Protein AF-A0A843ALZ2-F1 (afdb_monomer_lite)

Organism: Methanobrevibacter arboriphilus (NCBI:txid39441)

Secondary structure (DSSP, 8-state):
-HHHHHHHHHHHHHHHHHHHHHHHHTTS---SS-EEEETTEEEETT-EEEEE-TTT--EEEEEEEEEETTEEEEE-TTT--EEEEETTTTEEEEE-----

Structure (mmCIF, N/CA/C/O backbone):
data_AF-A0A843ALZ2-F1
#
_entry.id   AF-A0A843ALZ2-F1
#
loop_
_atom_site.group_PDB
_atom_site.id
_atom_site.type_symbol
_atom_site.label_atom_id
_atom_site.label_alt_id
_atom_site.label_comp_id
_atom_site.label_asym_id
_atom_site.label_entity_id
_atom_site.label_seq_id
_atom_site.pdbx_PDB_ins_code
_atom_site.Cartn_x
_atom_site.Cartn_y
_atom_site.Cartn_z
_atom_site.occupancy
_atom_site.B_iso_or_equiv
_atom_site.auth_seq_id
_atom_site.auth_comp_id
_atom_site.auth_asym_id
_atom_site.auth_atom_id
_atom_site.pdbx_PDB_model_num
ATOM 1 N N . MET A 1 1 ? -41.843 20.517 48.853 1.00 51.31 1 MET A N 1
ATOM 2 C CA . MET A 1 1 ? -40.971 19.403 48.399 1.00 51.31 1 MET A CA 1
ATOM 3 C C . MET A 1 1 ? -40.964 19.169 46.879 1.00 51.31 1 MET A C 1
ATOM 5 O O . MET A 1 1 ? -40.094 18.452 46.404 1.00 51.31 1 MET A O 1
ATOM 9 N N . GLU A 1 2 ? -41.874 19.757 46.090 1.00 55.31 2 GLU A N 1
ATOM 10 C CA . GLU A 1 2 ? -41.976 19.499 44.635 1.00 55.31 2 GLU A CA 1
ATOM 11 C C . GLU A 1 2 ? -40.961 20.259 43.763 1.00 55.31 2 GLU A C 1
ATOM 13 O O . GLU A 1 2 ? -40.589 19.786 42.690 1.00 55.31 2 GLU A O 1
ATOM 18 N N . LYS A 1 3 ? -40.468 21.415 44.228 1.00 55.72 3 LYS A N 1
ATOM 19 C CA . LYS A 1 3 ? -39.539 22.279 43.473 1.00 55.72 3 LYS A CA 1
ATOM 20 C C . LYS A 1 3 ? -38.194 21.594 43.178 1.00 55.72 3 LYS A C 1
ATOM 22 O O . LYS A 1 3 ? -37.654 21.749 42.089 1.00 55.72 3 LYS A O 1
ATOM 27 N N . ASN A 1 4 ? -37.715 20.757 44.101 1.00 58.09 4 ASN A N 1
ATOM 28 C CA . ASN A 1 4 ? -36.424 20.070 43.980 1.00 58.09 4 ASN A CA 1
ATOM 29 C C . ASN A 1 4 ? -36.487 18.856 43.037 1.00 58.09 4 ASN A C 1
ATOM 31 O O . ASN A 1 4 ? -35.497 18.532 42.392 1.00 58.09 4 ASN A O 1
ATOM 35 N N . LYS A 1 5 ? -37.659 18.220 42.887 1.00 56.75 5 LYS A N 1
ATOM 36 C CA . LYS A 1 5 ? -37.835 17.070 41.982 1.00 56.75 5 LYS A CA 1
ATOM 37 C C . LYS A 1 5 ? -37.752 17.476 40.506 1.00 56.75 5 LYS A C 1
ATOM 39 O O . LYS A 1 5 ? -37.188 16.736 39.708 1.00 56.75 5 LYS A O 1
ATOM 44 N N . LYS A 1 6 ? -38.253 18.668 40.153 1.00 58.72 6 LYS A N 1
ATOM 45 C CA . LYS A 1 6 ? -38.183 19.202 38.778 1.00 58.72 6 LYS A CA 1
ATOM 46 C C . LYS A 1 6 ? -36.750 19.556 38.360 1.00 58.72 6 LYS A C 1
ATOM 48 O O . LYS A 1 6 ? -36.380 19.315 37.218 1.00 58.72 6 LYS A O 1
ATOM 53 N N . ILE A 1 7 ? -35.943 20.068 39.294 1.00 64.50 7 ILE A N 1
ATOM 54 C CA . ILE A 1 7 ? -34.531 20.412 39.050 1.00 64.50 7 ILE A CA 1
ATOM 55 C C . ILE A 1 7 ? -33.696 19.143 38.836 1.00 64.50 7 ILE A C 1
ATOM 57 O O . ILE A 1 7 ? -32.938 19.064 37.875 1.00 64.50 7 ILE A O 1
ATOM 61 N N . ILE A 1 8 ? -33.887 18.122 39.677 1.00 68.25 8 ILE A N 1
ATOM 62 C CA . ILE A 1 8 ? -33.162 16.847 39.563 1.00 68.25 8 ILE A CA 1
ATOM 63 C C . ILE A 1 8 ? -33.496 16.137 38.241 1.00 68.25 8 ILE A C 1
ATOM 65 O O . ILE A 1 8 ? -32.597 15.629 37.576 1.00 68.25 8 ILE A O 1
ATOM 69 N N . LEU A 1 9 ? -34.763 16.155 37.81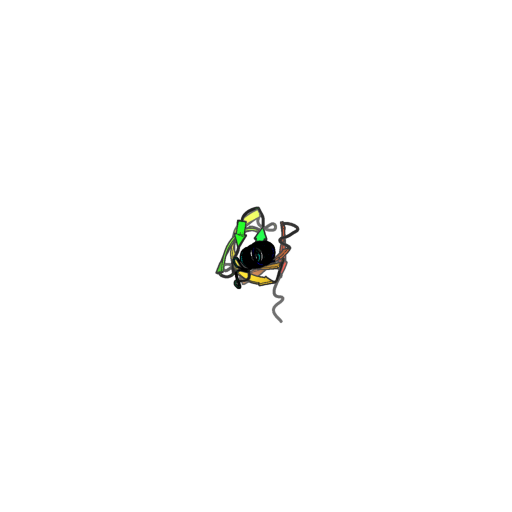5 1.00 68.12 9 LEU A N 1
ATOM 70 C CA . LEU A 1 9 ? -35.176 15.529 36.557 1.00 68.12 9 LEU A CA 1
ATOM 71 C C . LEU A 1 9 ? -34.561 16.219 35.324 1.00 68.12 9 LEU A C 1
ATOM 73 O O . LEU A 1 9 ? -34.137 15.539 34.393 1.00 68.12 9 LEU A O 1
ATOM 77 N N . GLY A 1 10 ? -34.455 17.553 35.335 1.00 67.62 10 GLY A N 1
ATOM 78 C CA . GLY A 1 10 ? -33.814 18.307 34.251 1.00 67.62 10 GLY A CA 1
ATOM 79 C C . GLY A 1 10 ? -32.317 18.013 34.113 1.00 67.62 10 GLY A C 1
ATOM 80 O O . GLY A 1 10 ? -31.814 17.900 32.996 1.00 67.62 10 GLY A O 1
ATOM 81 N N . ILE A 1 11 ? -31.618 17.814 35.236 1.00 72.00 11 ILE A N 1
ATOM 82 C CA . ILE A 1 11 ? -30.187 17.470 35.247 1.00 72.00 11 ILE A CA 1
ATOM 83 C C . ILE A 1 11 ? -29.954 16.078 34.643 1.00 72.00 11 ILE A C 1
ATOM 85 O O . ILE A 1 11 ? -29.035 15.904 33.848 1.00 72.00 11 ILE A O 1
ATOM 89 N N . ILE A 1 12 ? -30.809 15.099 34.954 1.00 70.88 12 ILE A N 1
ATOM 90 C CA . ILE A 1 12 ? -30.691 13.734 34.413 1.00 70.88 12 ILE A CA 1
ATOM 91 C C . ILE A 1 12 ? -30.839 13.731 32.885 1.00 70.88 12 ILE A C 1
ATOM 93 O O . ILE A 1 12 ? -30.043 13.102 32.191 1.00 70.88 12 ILE A O 1
ATOM 97 N N . ILE A 1 13 ? -31.814 14.472 32.349 1.00 71.12 13 ILE A N 1
ATOM 98 C CA . ILE A 1 13 ? -32.039 14.559 30.898 1.00 71.12 13 ILE A CA 1
ATOM 99 C C . ILE A 1 13 ? -30.846 15.226 30.201 1.00 71.12 13 ILE A C 1
ATOM 101 O O . ILE A 1 13 ? -30.387 14.736 29.171 1.00 71.12 13 ILE A O 1
ATOM 105 N N . ALA A 1 14 ? -30.298 16.298 30.782 1.00 66.00 14 ALA A N 1
ATOM 106 C CA . ALA A 1 14 ? -29.125 16.975 30.233 1.00 66.00 14 ALA A CA 1
ATOM 107 C C . ALA A 1 14 ? -27.894 16.051 30.181 1.00 66.00 14 ALA A C 1
ATOM 109 O O . ALA A 1 14 ? -27.187 16.030 29.176 1.00 66.00 14 ALA A O 1
ATOM 110 N N . ILE A 1 15 ? -27.670 15.237 31.218 1.00 70.06 15 ILE A N 1
ATOM 111 C CA . ILE A 1 15 ? -26.560 14.274 31.255 1.00 70.06 15 ILE A CA 1
ATOM 112 C C . ILE A 1 15 ? -26.723 13.199 30.170 1.00 70.06 15 ILE A C 1
ATOM 114 O O . ILE A 1 15 ? -25.756 12.893 29.476 1.00 70.06 15 ILE A O 1
ATOM 118 N N . ILE A 1 16 ? -27.931 12.661 29.966 1.00 67.25 16 ILE A N 1
ATOM 119 C CA . ILE A 1 16 ? -28.186 11.638 28.935 1.00 67.25 16 ILE A CA 1
ATOM 120 C C . ILE A 1 16 ? -27.929 12.191 27.528 1.00 67.25 16 ILE A C 1
ATOM 122 O O . ILE A 1 16 ? -27.333 11.504 26.703 1.00 67.25 16 ILE A O 1
ATOM 126 N N . VAL A 1 17 ? -28.323 13.439 27.258 1.00 66.56 17 VAL A N 1
ATOM 127 C CA . VAL A 1 17 ? -28.071 14.090 25.962 1.00 66.56 17 VAL A CA 1
ATOM 128 C C . VAL A 1 17 ? -26.572 14.289 25.731 1.00 66.56 17 VAL A C 1
ATOM 130 O O . VAL A 1 17 ? -26.084 13.987 24.646 1.00 66.56 17 VAL A O 1
ATOM 133 N N . VAL A 1 18 ? -25.820 14.727 26.745 1.00 62.47 18 VAL A N 1
ATOM 134 C CA . VAL A 1 18 ? -24.366 14.929 26.627 1.00 62.47 18 VAL A CA 1
ATOM 135 C C . VAL A 1 18 ? -23.629 13.601 26.424 1.00 62.47 18 VAL A C 1
ATOM 137 O O . VAL A 1 18 ? -22.799 13.500 25.526 1.00 62.47 18 VAL A O 1
ATOM 140 N N . VAL A 1 19 ? -23.964 12.555 27.185 1.00 60.28 19 VAL A N 1
ATOM 141 C CA . VAL A 1 19 ? -23.352 11.220 27.030 1.00 60.28 19 VAL A CA 1
ATOM 142 C C . VAL A 1 19 ? -23.741 10.577 25.689 1.00 60.28 19 VAL A C 1
ATOM 144 O O . VAL A 1 19 ? -22.903 9.962 25.025 1.00 60.28 19 VAL A O 1
ATOM 147 N N . GLY A 1 20 ? -24.986 10.776 25.247 1.00 54.28 20 GLY A N 1
ATOM 148 C CA . GLY A 1 20 ? -25.459 10.353 23.930 1.00 54.28 20 GLY A CA 1
ATOM 149 C C . GLY A 1 20 ? -24.698 11.030 22.788 1.00 54.28 20 GLY A C 1
ATOM 150 O O . GLY A 1 20 ? -24.260 10.347 21.870 1.00 54.28 20 GLY A O 1
ATOM 151 N N . LEU A 1 21 ? -24.459 12.343 22.867 1.00 53.72 21 LEU A N 1
ATOM 152 C CA . LEU A 1 21 ? -23.693 13.083 21.855 1.00 53.72 21 LEU A CA 1
ATOM 153 C C . LEU A 1 21 ? -22.209 12.694 21.816 1.00 53.72 21 LEU A C 1
ATOM 155 O O . LEU A 1 21 ? -21.647 12.595 20.727 1.00 53.72 21 LEU A O 1
ATOM 159 N N . ILE A 1 22 ? -21.582 12.426 22.968 1.00 53.59 22 ILE A N 1
ATOM 160 C CA . ILE A 1 22 ? -20.175 11.986 23.028 1.00 53.59 22 ILE A CA 1
ATOM 161 C C . ILE A 1 22 ? -19.989 10.641 22.308 1.00 53.59 22 ILE A C 1
ATOM 163 O O . ILE A 1 22 ? -18.976 10.430 21.649 1.00 53.59 22 ILE A O 1
ATOM 167 N N . SER A 1 23 ? -20.996 9.765 22.359 1.00 49.88 23 SER A N 1
ATOM 168 C CA . SER A 1 23 ? -20.955 8.458 21.692 1.00 49.88 23 SER A CA 1
ATOM 169 C C . SER A 1 23 ? -21.114 8.557 20.170 1.00 49.88 23 SER A C 1
ATOM 171 O O . SER A 1 23 ? -20.609 7.705 19.449 1.00 49.88 23 SER A O 1
ATOM 173 N N . VAL A 1 24 ? -21.795 9.589 19.660 1.00 47.78 24 VAL A N 1
ATOM 174 C CA . VAL A 1 24 ? -22.078 9.739 18.218 1.00 47.78 24 VAL A CA 1
ATOM 175 C C . VAL A 1 24 ? -20.860 10.259 17.443 1.00 47.78 24 VAL A C 1
ATOM 177 O O . VAL A 1 24 ? -20.692 9.914 16.276 1.00 47.78 24 VAL A O 1
ATOM 180 N N . ILE A 1 25 ? -19.968 11.027 18.079 1.00 50.38 25 ILE A N 1
ATOM 181 C CA . ILE A 1 25 ? -18.777 11.590 17.413 1.00 50.38 25 ILE A CA 1
ATOM 182 C C . ILE A 1 25 ? -17.742 10.500 17.083 1.00 50.38 25 ILE A C 1
ATOM 184 O O . ILE A 1 25 ? -17.052 10.602 16.073 1.00 50.38 25 ILE A O 1
ATOM 188 N N . SER A 1 26 ? -17.675 9.418 17.864 1.00 44.03 26 SER A N 1
ATOM 189 C CA . SER A 1 26 ? -16.753 8.299 17.609 1.00 44.03 26 SER A CA 1
ATOM 190 C C . SER A 1 26 ? -17.228 7.318 16.529 1.00 44.03 26 SER A C 1
ATOM 192 O O . SER A 1 26 ? -16.484 6.404 16.196 1.00 44.03 26 SER A O 1
ATOM 194 N N . ILE A 1 27 ? -18.443 7.477 15.988 1.00 46.19 27 ILE A N 1
ATOM 195 C CA . ILE A 1 27 ? -19.034 6.546 15.002 1.00 46.19 27 ILE A CA 1
ATOM 196 C C . ILE A 1 27 ? -19.059 7.170 13.595 1.00 46.19 27 ILE A C 1
ATOM 198 O O . ILE A 1 27 ? -19.586 6.580 12.653 1.00 46.19 27 ILE A O 1
ATOM 202 N N . ILE A 1 28 ? -18.465 8.355 13.410 1.00 48.94 28 ILE A N 1
ATOM 203 C CA . ILE A 1 28 ? -18.262 8.917 12.074 1.00 48.94 28 ILE A CA 1
ATOM 204 C C . ILE A 1 28 ? -17.143 8.120 11.395 1.00 48.94 28 ILE A C 1
ATOM 206 O O . ILE A 1 28 ? -15.970 8.471 11.446 1.00 48.94 28 ILE A O 1
ATOM 210 N N . SER A 1 29 ? -17.581 7.036 10.763 1.00 49.16 29 SER A N 1
ATOM 211 C CA . SER A 1 29 ? -16.978 6.420 9.591 1.00 49.16 29 SER A CA 1
ATOM 212 C C . SER A 1 29 ? -15.591 5.819 9.809 1.00 49.16 29 SER A C 1
ATOM 214 O O . SER A 1 29 ? -14.598 6.307 9.277 1.00 49.16 29 SER A O 1
ATOM 216 N N . GLU A 1 30 ? -15.537 4.666 10.481 1.00 53.31 30 GLU A N 1
ATOM 217 C CA . GLU A 1 30 ? -14.578 3.647 10.044 1.00 53.31 30 GLU A CA 1
ATOM 218 C C . GLU A 1 30 ? -14.981 3.249 8.622 1.00 53.31 30 GLU A C 1
ATOM 220 O O . GLU A 1 30 ? -15.900 2.453 8.403 1.00 53.31 30 GLU A O 1
ATOM 225 N N . ASP A 1 31 ? -14.348 3.903 7.651 1.00 55.19 31 ASP A N 1
ATOM 226 C CA . ASP A 1 31 ? -14.407 3.540 6.248 1.00 55.19 31 ASP A CA 1
ATOM 227 C C . ASP A 1 31 ? -14.014 2.062 6.157 1.00 55.19 31 ASP A C 1
ATOM 229 O O . ASP A 1 31 ? -12.857 1.689 6.347 1.00 55.19 31 ASP A O 1
ATOM 233 N N . LYS A 1 32 ? -15.002 1.186 5.939 1.00 60.97 32 LYS A N 1
ATOM 234 C CA . LYS A 1 32 ? -14.795 -0.273 5.869 1.00 60.97 32 LYS A CA 1
ATOM 235 C C . LYS A 1 32 ? -13.952 -0.689 4.664 1.00 60.97 32 LYS A C 1
ATOM 237 O O . LYS A 1 32 ? -13.683 -1.876 4.485 1.00 60.97 32 LYS A O 1
ATOM 242 N N . THR A 1 33 ? -13.579 0.268 3.825 1.00 71.19 33 THR A N 1
ATOM 243 C CA . THR A 1 33 ? -12.690 0.069 2.694 1.00 71.19 33 THR A CA 1
ATOM 244 C C . THR A 1 33 ? -11.249 0.114 3.201 1.00 71.19 33 THR A C 1
ATOM 246 O O . THR A 1 33 ? -10.837 1.147 3.740 1.00 71.19 33 THR A O 1
ATOM 249 N N . PRO A 1 34 ? -10.470 -0.972 3.039 1.00 84.25 34 PRO A N 1
ATOM 250 C CA . PRO A 1 34 ? -9.044 -0.953 3.327 1.00 84.25 34 PRO A CA 1
ATOM 251 C C . PRO A 1 34 ? -8.387 0.203 2.574 1.00 84.25 34 PRO A C 1
ATOM 253 O O . PRO A 1 34 ? -8.481 0.284 1.347 1.00 84.25 34 PRO A O 1
ATOM 256 N N . HIS A 1 35 ? -7.766 1.107 3.320 1.00 89.06 35 HIS A N 1
ATOM 257 C CA . HIS A 1 35 ? -7.079 2.274 2.792 1.00 89.06 35 HIS A CA 1
ATOM 258 C C . HIS A 1 35 ? -5.806 2.517 3.592 1.00 89.06 35 HIS A C 1
ATOM 260 O O . HIS A 1 35 ? -5.683 2.082 4.738 1.00 89.06 35 HIS A O 1
ATOM 266 N N . VAL A 1 36 ? -4.856 3.219 2.986 1.00 90.62 36 VAL A N 1
ATOM 267 C CA . VAL A 1 36 ? -3.589 3.548 3.637 1.00 90.62 36 VAL A CA 1
ATOM 268 C C . VAL A 1 36 ? -3.112 4.930 3.224 1.00 90.62 36 VAL A C 1
ATOM 270 O O . VAL A 1 36 ? -3.328 5.350 2.090 1.00 90.62 36 VAL A O 1
ATOM 273 N N . SER A 1 37 ? -2.452 5.640 4.135 1.00 90.06 37 SER A N 1
ATOM 274 C CA . SER A 1 37 ? -1.873 6.953 3.854 1.00 90.06 37 SER A CA 1
ATOM 275 C C . SER A 1 37 ? -0.357 6.852 3.690 1.00 90.06 37 SER A C 1
ATOM 277 O O . SER A 1 37 ? 0.322 6.313 4.559 1.00 90.06 37 SER A O 1
ATOM 279 N N . MET A 1 38 ? 0.171 7.377 2.583 1.00 88.50 38 MET A N 1
ATOM 280 C CA . MET A 1 38 ? 1.601 7.396 2.252 1.00 88.50 38 MET A CA 1
ATOM 281 C C . MET A 1 38 ? 1.927 8.683 1.482 1.00 88.50 38 MET A C 1
ATOM 283 O O . MET A 1 38 ? 1.210 9.033 0.541 1.00 88.50 38 MET A O 1
ATOM 287 N N . GLY A 1 39 ? 2.974 9.421 1.867 1.00 83.69 39 GLY A N 1
ATOM 288 C CA . GLY A 1 39 ? 3.367 10.657 1.180 1.00 83.69 39 GLY A CA 1
ATOM 289 C C . GLY A 1 39 ? 2.284 11.745 1.177 1.00 83.69 39 GLY A C 1
ATOM 290 O O . GLY A 1 39 ? 2.152 12.490 0.205 1.00 83.69 39 GLY A O 1
ATOM 291 N N . GLY A 1 40 ? 1.447 11.799 2.220 1.00 86.31 40 GLY A N 1
ATOM 292 C CA . GLY A 1 40 ? 0.339 12.758 2.335 1.00 86.31 40 GLY A CA 1
ATOM 293 C C . GLY A 1 40 ? -0.873 12.473 1.438 1.00 86.31 40 GLY A C 1
ATOM 294 O O . GLY A 1 40 ? -1.757 13.322 1.334 1.00 86.31 40 GLY A O 1
ATOM 295 N N . LYS A 1 41 ? -0.935 11.301 0.797 1.00 89.19 41 LYS A N 1
ATOM 296 C CA . LYS A 1 41 ? -2.089 10.836 0.015 1.00 89.19 41 LYS A CA 1
ATOM 297 C C . LYS A 1 41 ? -2.664 9.566 0.622 1.00 89.19 41 LYS A C 1
ATOM 299 O O . LYS A 1 41 ? -1.913 8.750 1.148 1.00 89.19 41 LYS A O 1
ATOM 304 N N . THR A 1 42 ? -3.976 9.396 0.511 1.00 91.00 42 THR A N 1
ATOM 305 C CA . THR A 1 42 ? -4.669 8.156 0.872 1.00 91.00 42 THR A CA 1
ATOM 306 C C . THR A 1 42 ? -4.895 7.329 -0.385 1.00 91.00 42 THR A C 1
ATOM 308 O O . THR A 1 42 ? -5.369 7.866 -1.384 1.00 91.00 42 THR A O 1
ATOM 311 N N . TYR A 1 43 ? -4.543 6.050 -0.322 1.00 91.44 43 TYR A N 1
ATOM 312 C CA . TYR A 1 43 ? -4.685 5.079 -1.398 1.00 91.44 43 TYR A CA 1
ATOM 313 C C . TYR A 1 43 ? -5.723 4.023 -1.032 1.00 91.44 43 TYR A C 1
ATOM 315 O O . TYR A 1 43 ? -5.789 3.583 0.120 1.00 91.44 43 TYR A O 1
ATOM 323 N N . TYR A 1 44 ? -6.470 3.587 -2.039 1.00 92.56 44 TYR A N 1
ATOM 324 C CA . TYR A 1 44 ? -7.452 2.512 -1.993 1.00 92.56 44 TYR A CA 1
ATOM 325 C C . TYR A 1 44 ? -7.071 1.397 -2.971 1.00 92.56 44 TYR A C 1
ATOM 327 O O . TYR A 1 44 ? -6.311 1.600 -3.918 1.00 92.56 44 TYR A O 1
ATOM 335 N N . VAL A 1 45 ? -7.616 0.196 -2.767 1.00 91.31 45 VAL A N 1
ATOM 336 C CA . VAL A 1 45 ? -7.488 -0.885 -3.756 1.00 91.31 45 VAL A CA 1
ATOM 337 C C . VAL A 1 45 ? -8.124 -0.447 -5.079 1.00 91.31 45 VAL A C 1
ATOM 339 O O . VAL A 1 45 ? -9.269 -0.000 -5.102 1.00 91.31 45 VAL A O 1
ATOM 342 N N . GLY A 1 46 ? -7.381 -0.593 -6.176 1.00 90.19 46 GLY A N 1
ATOM 343 C CA . GLY A 1 46 ? -7.745 -0.118 -7.511 1.00 90.19 46 GLY A CA 1
ATOM 344 C C . GLY A 1 46 ? -7.163 1.249 -7.879 1.00 90.19 46 GLY A C 1
ATOM 345 O O . GLY A 1 46 ? -7.206 1.611 -9.055 1.00 90.19 46 GLY A O 1
ATOM 346 N N . ASP A 1 47 ? -6.590 1.989 -6.924 1.00 93.56 47 ASP A N 1
ATOM 347 C CA . ASP A 1 47 ? -5.887 3.232 -7.235 1.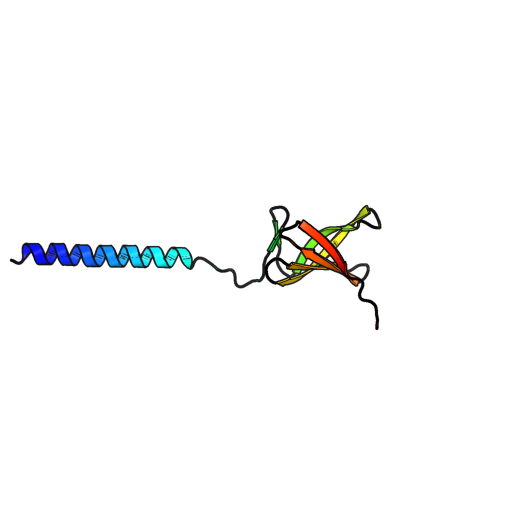00 93.56 47 ASP A CA 1
ATOM 348 C C . ASP A 1 47 ? -4.596 2.970 -8.007 1.00 93.56 47 ASP A C 1
ATOM 350 O O . ASP A 1 47 ? -4.002 1.892 -7.952 1.00 93.56 47 ASP A O 1
ATOM 354 N N . LYS A 1 48 ? -4.123 4.013 -8.685 1.00 91.31 48 LYS A N 1
ATOM 355 C CA . LYS A 1 48 ? -2.806 4.040 -9.311 1.00 91.31 48 LYS A CA 1
ATOM 356 C C . LYS A 1 48 ? -1.833 4.830 -8.458 1.00 91.31 48 LYS A C 1
ATOM 358 O O . LYS A 1 48 ? -2.124 5.953 -8.046 1.00 91.31 48 LYS A O 1
ATOM 363 N N . LEU A 1 49 ? -0.644 4.277 -8.265 1.00 89.56 49 LEU A N 1
ATOM 364 C CA . LEU A 1 49 ? 0.490 4.991 -7.697 1.00 89.56 49 LEU A CA 1
ATOM 365 C C . LEU A 1 49 ? 1.627 5.045 -8.707 1.00 89.56 49 LEU A C 1
ATOM 367 O O . LEU A 1 49 ? 1.827 4.125 -9.497 1.00 89.56 49 LEU A O 1
ATOM 371 N N . VAL A 1 50 ? 2.372 6.143 -8.678 1.00 86.75 50 VAL A N 1
ATOM 372 C CA . VAL A 1 50 ? 3.580 6.290 -9.484 1.00 86.75 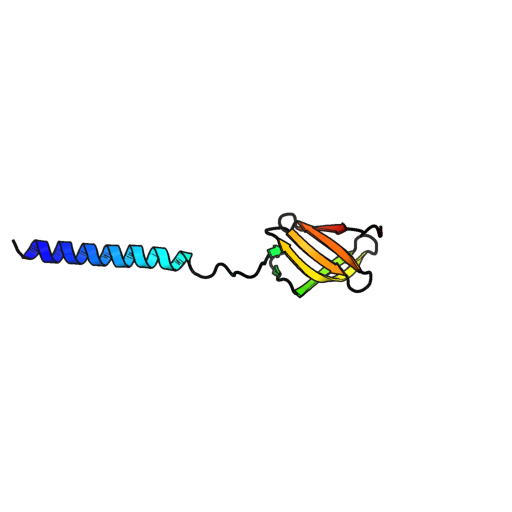50 VAL A CA 1
ATOM 373 C C . VAL A 1 50 ? 4.760 6.055 -8.567 1.00 86.75 50 VAL 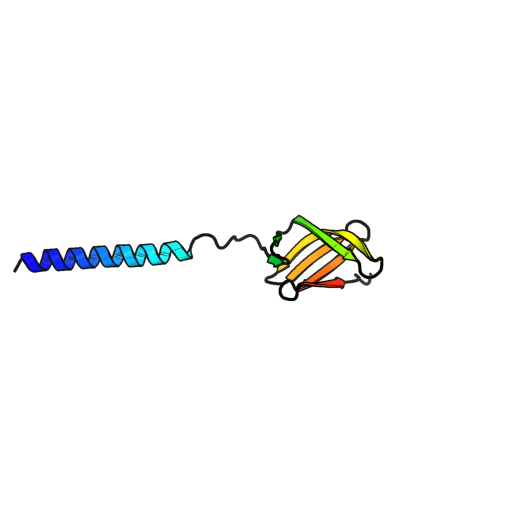A C 1
ATOM 375 O O . VAL A 1 50 ? 4.888 6.736 -7.548 1.00 86.75 50 VAL A O 1
ATOM 378 N N . TYR A 1 51 ? 5.621 5.115 -8.931 1.00 80.69 51 TYR A N 1
ATOM 379 C CA . TYR A 1 51 ? 6.861 4.880 -8.213 1.00 80.69 51 TYR A CA 1
ATOM 380 C C . TYR A 1 51 ? 8.063 4.982 -9.137 1.00 80.69 51 TYR A C 1
ATOM 382 O O . TYR A 1 51 ? 7.972 4.722 -10.335 1.00 80.69 51 TYR A O 1
ATOM 390 N N . GLN A 1 52 ? 9.200 5.370 -8.567 1.00 82.31 52 GLN A N 1
ATOM 391 C CA . GLN A 1 52 ? 10.466 5.305 -9.271 1.00 82.31 52 GLN A CA 1
ATOM 392 C C . GLN A 1 52 ? 11.044 3.905 -9.098 1.00 82.31 52 GLN A C 1
ATOM 394 O O . GLN A 1 52 ? 11.395 3.504 -7.988 1.00 82.31 52 GLN A O 1
ATOM 399 N N . ASP A 1 53 ? 11.154 3.169 -10.194 1.00 74.88 53 ASP A N 1
ATOM 400 C CA . ASP A 1 53 ? 11.895 1.919 -10.204 1.00 74.88 53 ASP A CA 1
ATOM 401 C C . ASP A 1 53 ? 13.391 2.249 -10.074 1.00 74.88 53 ASP A C 1
ATOM 403 O O . ASP A 1 53 ? 13.967 2.994 -10.870 1.00 74.88 53 ASP A O 1
ATOM 407 N N . LEU A 1 54 ? 14.011 1.762 -8.997 1.00 71.88 54 LEU A N 1
ATOM 408 C CA . LEU A 1 54 ? 15.400 2.075 -8.663 1.00 71.88 54 LEU A CA 1
ATOM 409 C C . LEU A 1 54 ? 16.390 1.426 -9.637 1.00 71.88 54 LEU A C 1
ATOM 411 O O . LEU A 1 54 ? 17.486 1.961 -9.819 1.00 71.88 54 LEU A O 1
ATOM 415 N N . ASP A 1 55 ? 16.003 0.328 -10.292 1.00 71.31 55 ASP A N 1
ATOM 416 C CA . ASP A 1 55 ? 16.871 -0.396 -11.221 1.00 71.31 55 ASP A CA 1
ATOM 417 C C . ASP A 1 55 ? 17.032 0.377 -12.536 1.00 71.31 55 ASP A C 1
ATOM 419 O O . ASP A 1 55 ? 18.127 0.469 -13.094 1.00 71.31 55 ASP A O 1
ATOM 423 N N . ASN A 1 56 ? 15.943 0.971 -13.029 1.00 73.00 56 ASN A N 1
ATOM 424 C CA . ASN A 1 56 ? 15.901 1.672 -14.318 1.00 73.00 56 ASN A CA 1
ATOM 425 C C . ASN A 1 56 ? 15.759 3.204 -14.188 1.00 73.00 56 ASN A C 1
ATOM 427 O O . ASN A 1 56 ? 15.700 3.900 -15.204 1.00 73.00 56 ASN A O 1
ATOM 431 N N . LYS A 1 57 ? 15.686 3.730 -12.955 1.00 78.62 57 LYS A N 1
ATOM 432 C CA . LYS A 1 57 ? 15.457 5.146 -12.596 1.00 78.62 57 LYS A CA 1
ATOM 433 C C . LYS A 1 57 ? 14.231 5.786 -13.253 1.00 78.62 57 LYS A C 1
ATOM 435 O O . LYS A 1 57 ? 14.130 7.014 -13.295 1.00 78.62 57 LYS A O 1
ATOM 440 N N . SER A 1 58 ? 13.310 4.976 -13.757 1.00 81.00 58 SER A N 1
ATOM 441 C CA . SER A 1 58 ? 12.136 5.417 -14.499 1.00 81.00 58 SER A CA 1
ATOM 442 C C . SER A 1 58 ? 10.922 5.463 -13.583 1.00 81.00 58 SER A C 1
ATOM 444 O O . SER A 1 58 ? 10.810 4.693 -12.631 1.00 81.00 58 SER A O 1
ATOM 446 N N . MET A 1 59 ? 10.017 6.398 -13.862 1.00 85.38 59 MET A N 1
ATOM 447 C CA . MET A 1 59 ? 8.728 6.471 -13.182 1.00 85.38 59 MET A CA 1
ATOM 448 C C . MET A 1 59 ? 7.783 5.473 -13.840 1.00 85.38 59 MET A C 1
ATOM 450 O O . MET A 1 59 ? 7.594 5.519 -15.054 1.00 85.38 59 MET A O 1
ATOM 454 N N . VAL A 1 60 ? 7.207 4.584 -13.043 1.00 87.06 60 VAL A N 1
ATOM 455 C CA . VAL A 1 60 ? 6.333 3.509 -13.502 1.00 87.06 60 VAL A CA 1
ATOM 456 C C . VAL A 1 60 ? 5.012 3.601 -12.743 1.00 87.06 60 VAL A C 1
ATOM 458 O O . VAL A 1 60 ? 4.987 3.860 -11.537 1.00 87.06 60 VAL A O 1
ATOM 461 N N . GLU A 1 61 ? 3.902 3.421 -13.457 1.00 89.94 61 GLU A N 1
ATOM 462 C CA . GLU A 1 61 ? 2.582 3.295 -12.839 1.00 89.94 61 GLU A CA 1
ATOM 463 C C . GLU A 1 61 ? 2.386 1.877 -12.297 1.00 89.94 61 GLU A C 1
ATOM 465 O O . GLU A 1 61 ? 2.677 0.886 -12.971 1.00 89.94 61 GLU A O 1
ATOM 470 N N . ALA A 1 62 ? 1.857 1.781 -11.082 1.00 90.50 62 ALA A N 1
ATOM 471 C CA . ALA A 1 62 ? 1.476 0.526 -10.462 1.00 90.50 62 ALA A CA 1
ATOM 472 C C . ALA A 1 62 ? 0.048 0.613 -9.916 1.00 90.50 62 ALA A C 1
ATOM 474 O O . ALA A 1 62 ? -0.334 1.610 -9.300 1.00 90.50 62 ALA A O 1
ATOM 475 N N . ASP A 1 63 ? -0.720 -0.452 -10.115 1.00 92.94 63 ASP A N 1
ATOM 476 C CA . ASP A 1 63 ? -2.090 -0.576 -9.628 1.00 92.94 63 ASP A CA 1
ATOM 477 C C . ASP A 1 63 ? -2.076 -1.145 -8.208 1.00 92.94 63 ASP A C 1
ATOM 479 O O . ASP A 1 63 ? -1.440 -2.168 -7.959 1.00 92.94 63 ASP A O 1
ATOM 483 N N . VAL A 1 64 ? -2.776 -0.521 -7.267 1.00 93.25 64 VAL A N 1
ATOM 484 C CA . VAL A 1 64 ? -2.925 -1.027 -5.899 1.00 93.25 64 VAL A CA 1
ATOM 485 C C . VAL A 1 64 ? -3.833 -2.252 -5.916 1.00 93.25 64 VAL A C 1
ATOM 487 O O . VAL A 1 64 ? -5.021 -2.151 -6.214 1.00 93.25 64 VAL A O 1
ATOM 490 N N . ILE A 1 65 ? -3.289 -3.417 -5.570 1.00 93.44 65 ILE A N 1
ATOM 491 C CA . ILE A 1 65 ? -4.011 -4.697 -5.626 1.00 93.44 65 ILE A CA 1
ATOM 492 C C . ILE A 1 65 ? -4.479 -5.188 -4.255 1.00 93.44 65 ILE A C 1
ATOM 494 O O . ILE A 1 65 ? -5.440 -5.949 -4.182 1.00 93.44 65 ILE A O 1
ATOM 498 N N . ALA A 1 66 ? -3.815 -4.772 -3.174 1.00 91.81 66 ALA A N 1
ATOM 499 C CA . ALA A 1 66 ? -4.180 -5.147 -1.812 1.00 91.81 66 ALA A CA 1
ATOM 500 C C . ALA A 1 66 ? -3.678 -4.111 -0.802 1.00 91.81 66 ALA A C 1
ATOM 502 O O . ALA A 1 66 ? -2.637 -3.482 -1.007 1.00 91.81 66 ALA A O 1
ATOM 503 N N . ILE A 1 67 ? -4.414 -3.967 0.300 1.00 92.50 67 ILE A N 1
ATOM 504 C CA . ILE A 1 67 ? -4.048 -3.142 1.453 1.00 92.50 67 ILE A CA 1
ATOM 505 C C . ILE A 1 67 ? -4.357 -3.943 2.719 1.00 92.50 67 ILE A C 1
ATOM 507 O O . ILE A 1 67 ? -5.470 -4.444 2.878 1.00 92.50 67 ILE A O 1
ATOM 511 N N . GLU A 1 68 ? -3.383 -4.039 3.620 1.00 90.06 68 GLU A N 1
ATOM 512 C CA . GLU A 1 68 ? -3.507 -4.723 4.907 1.00 90.06 68 GLU A CA 1
ATOM 513 C C . GLU A 1 68 ? -2.834 -3.888 6.001 1.00 90.06 68 GLU A C 1
ATOM 515 O O . GLU A 1 68 ? -1.611 -3.867 6.154 1.00 90.06 68 GLU A O 1
ATOM 520 N N . GLY A 1 69 ? -3.645 -3.148 6.760 1.00 87.69 69 GLY A N 1
ATOM 521 C CA . GLY A 1 69 ? -3.147 -2.216 7.769 1.00 87.69 69 GLY A CA 1
ATOM 522 C C . GLY A 1 69 ? -2.228 -1.158 7.153 1.00 87.69 69 GLY A C 1
ATOM 523 O O . GLY A 1 69 ? -2.668 -0.325 6.369 1.00 87.69 69 GLY A O 1
ATOM 524 N N . LYS A 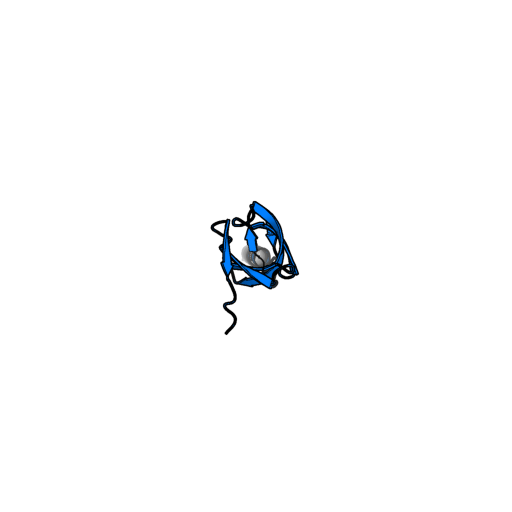1 70 ? -0.944 -1.202 7.515 1.00 87.62 70 LYS A N 1
ATOM 525 C CA . LYS A 1 70 ? 0.102 -0.282 7.031 1.00 87.62 70 LYS A CA 1
ATOM 526 C C . LYS A 1 70 ? 0.871 -0.784 5.806 1.00 87.62 70 LYS A C 1
ATOM 528 O O . LYS A 1 70 ? 1.908 -0.228 5.445 1.00 87.62 70 LYS A O 1
ATOM 533 N N . TYR A 1 71 ? 0.429 -1.896 5.237 1.00 92.31 71 TYR A N 1
ATOM 534 C CA . TYR A 1 71 ? 1.078 -2.511 4.096 1.00 92.31 71 TYR A CA 1
ATOM 535 C C . TYR A 1 71 ? 0.204 -2.368 2.865 1.00 92.31 71 TYR A C 1
ATOM 537 O O . TYR A 1 71 ? -1.018 -2.520 2.925 1.00 92.31 71 TYR A O 1
ATOM 545 N N . LEU A 1 72 ? 0.848 -2.070 1.745 1.00 93.56 72 LEU A N 1
ATOM 546 C CA . LEU A 1 72 ? 0.210 -1.950 0.444 1.00 93.56 72 LEU A CA 1
ATOM 547 C C . LEU A 1 72 ? 0.962 -2.822 -0.552 1.00 93.56 72 LEU A C 1
ATOM 549 O O . LEU A 1 72 ? 2.187 -2.885 -0.540 1.00 93.56 72 LEU A O 1
ATOM 553 N N . TRP A 1 73 ? 0.222 -3.482 -1.433 1.00 94.06 73 TRP A N 1
ATOM 554 C CA . TRP A 1 73 ? 0.774 -4.200 -2.571 1.00 94.06 73 TRP A CA 1
ATOM 555 C C . TRP A 1 73 ? 0.300 -3.513 -3.832 1.00 94.06 73 TRP A C 1
ATOM 557 O O . TRP A 1 73 ? -0.901 -3.297 -4.014 1.00 94.06 73 TRP A O 1
ATOM 567 N N . SER A 1 74 ? 1.238 -3.202 -4.716 1.00 92.75 74 SER A N 1
ATOM 568 C CA . SER A 1 74 ? 0.926 -2.727 -6.052 1.00 92.75 74 SER A CA 1
ATOM 569 C C . SER A 1 74 ? 1.501 -3.650 -7.110 1.00 92.75 74 SER A C 1
ATOM 571 O O . SER A 1 74 ? 2.499 -4.334 -6.895 1.00 92.75 74 SER A O 1
ATOM 573 N N . LYS A 1 75 ? 0.851 -3.694 -8.265 1.00 91.25 75 LYS A N 1
ATOM 574 C CA . LYS A 1 75 ? 1.265 -4.483 -9.412 1.00 91.25 75 LYS A CA 1
ATOM 575 C C . LYS A 1 75 ? 1.626 -3.554 -10.551 1.00 91.25 75 LYS A C 1
ATOM 577 O O . LYS A 1 75 ? 0.848 -2.675 -10.895 1.00 91.25 75 LYS A O 1
ATOM 582 N N . ILE A 1 76 ? 2.780 -3.782 -11.156 1.00 88.50 76 ILE A N 1
ATOM 583 C CA . ILE A 1 76 ? 3.190 -3.107 -12.383 1.00 88.50 76 ILE A CA 1
ATOM 584 C C . ILE A 1 76 ? 2.636 -3.907 -13.562 1.00 88.50 76 ILE A C 1
ATOM 586 O O . ILE A 1 76 ? 3.071 -5.045 -13.775 1.00 88.50 76 ILE A O 1
ATOM 590 N N . PRO A 1 77 ? 1.692 -3.362 -14.346 1.00 82.75 77 PRO A N 1
ATOM 591 C CA . PRO A 1 77 ? 1.077 -4.110 -15.440 1.00 82.75 77 PRO A CA 1
ATOM 592 C C . PRO A 1 77 ? 2.077 -4.485 -16.537 1.00 82.75 77 PRO A C 1
ATOM 594 O O . PRO A 1 77 ? 1.975 -5.564 -17.113 1.00 82.75 77 PRO A O 1
ATOM 597 N N . GLU A 1 78 ? 3.065 -3.623 -16.794 1.00 81.19 78 GLU A N 1
ATOM 598 C CA . GLU A 1 78 ? 4.013 -3.773 -17.906 1.00 81.19 78 GLU A CA 1
ATOM 599 C C . GLU A 1 78 ? 4.925 -4.997 -17.781 1.00 81.19 78 GLU A C 1
ATOM 601 O O . GLU A 1 78 ? 5.262 -5.625 -18.781 1.00 81.19 78 GLU A O 1
ATOM 606 N N . ASN A 1 79 ? 5.342 -5.343 -16.562 1.00 80.06 79 ASN A N 1
ATOM 607 C CA . ASN A 1 79 ? 6.317 -6.409 -16.319 1.00 80.06 79 ASN A CA 1
ATOM 608 C C . ASN A 1 79 ? 5.843 -7.436 -15.280 1.00 80.06 79 ASN A C 1
ATOM 610 O O . ASN A 1 79 ? 6.634 -8.268 -14.840 1.00 80.06 79 ASN A O 1
ATOM 614 N N . ASN A 1 80 ? 4.562 -7.380 -14.894 1.00 81.00 80 ASN A N 1
ATOM 615 C CA . ASN A 1 80 ? 3.914 -8.280 -13.937 1.00 81.00 80 ASN A CA 1
ATOM 616 C C . ASN A 1 80 ? 4.616 -8.352 -12.562 1.00 81.00 80 ASN A C 1
ATOM 618 O O . ASN A 1 80 ? 4.371 -9.281 -11.791 1.00 81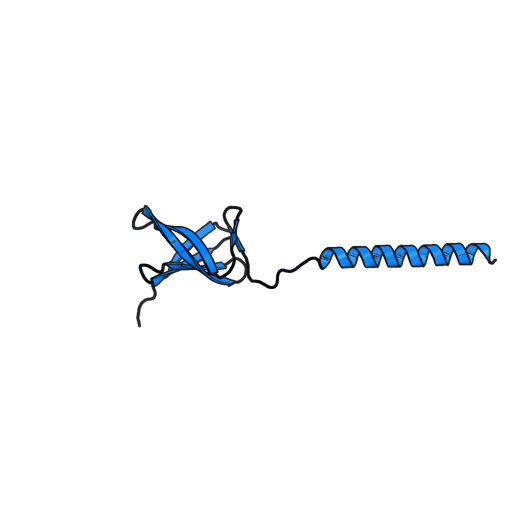.00 80 ASN A O 1
ATOM 622 N N . LYS A 1 81 ? 5.481 -7.382 -12.236 1.00 85.50 81 LYS A N 1
ATOM 623 C CA . LYS A 1 81 ? 6.153 -7.313 -10.939 1.00 85.50 81 LYS A CA 1
ATOM 624 C C . LYS A 1 81 ? 5.181 -6.807 -9.881 1.00 85.50 81 LYS A C 1
ATOM 626 O O . LYS A 1 81 ? 4.325 -5.964 -10.152 1.00 85.50 81 LYS A O 1
ATOM 631 N N . THR A 1 82 ? 5.338 -7.311 -8.664 1.00 90.06 82 THR A N 1
ATOM 632 C CA . THR A 1 82 ? 4.598 -6.819 -7.499 1.00 90.06 82 THR A CA 1
ATOM 633 C C . THR A 1 82 ? 5.550 -6.023 -6.624 1.00 90.06 82 THR A C 1
ATOM 635 O O . THR A 1 82 ? 6.672 -6.460 -6.378 1.00 90.06 82 THR A O 1
ATOM 638 N N . VAL A 1 83 ? 5.119 -4.860 -6.155 1.00 90.31 83 VAL A N 1
ATOM 639 C CA . VAL A 1 83 ? 5.856 -4.042 -5.198 1.00 90.31 83 VAL A CA 1
ATOM 640 C C . VAL A 1 83 ? 5.112 -4.075 -3.879 1.00 90.31 83 VAL A C 1
ATOM 642 O O . VAL A 1 83 ? 3.912 -3.808 -3.817 1.00 90.31 83 VAL A O 1
ATOM 645 N N . TYR A 1 84 ? 5.835 -4.433 -2.832 1.00 91.94 84 TYR A N 1
ATOM 646 C CA . TYR A 1 84 ? 5.364 -4.356 -1.462 1.00 91.94 84 TYR A CA 1
ATOM 647 C C . TYR A 1 84 ? 5.792 -3.030 -0.859 1.00 91.94 84 TYR A C 1
ATOM 649 O O . TYR A 1 84 ? 6.949 -2.648 -1.012 1.00 91.94 84 TYR A O 1
ATOM 657 N N . TRP A 1 85 ? 4.895 -2.380 -0.129 1.00 91.50 85 TRP A N 1
ATOM 658 C CA . TRP A 1 85 ? 5.110 -1.078 0.486 1.00 91.50 85 TRP A CA 1
ATOM 659 C C . TRP A 1 85 ? 4.892 -1.149 1.997 1.00 91.50 85 TRP A C 1
ATOM 661 O O . TRP A 1 85 ? 3.821 -1.543 2.457 1.00 91.50 85 TRP A O 1
ATOM 671 N N . ASP A 1 86 ? 5.892 -0.717 2.762 1.00 92.69 86 ASP A N 1
ATOM 672 C CA . ASP A 1 86 ? 5.750 -0.320 4.164 1.00 92.69 86 ASP A CA 1
ATOM 673 C C . ASP A 1 86 ? 5.445 1.183 4.185 1.00 92.69 86 ASP A C 1
ATOM 675 O O . ASP A 1 86 ? 6.343 2.017 4.026 1.00 92.69 86 ASP A O 1
ATOM 679 N N . THR A 1 87 ? 4.163 1.536 4.308 1.00 90.38 87 THR A N 1
ATOM 680 C CA . THR A 1 87 ? 3.707 2.921 4.120 1.00 90.38 87 THR A CA 1
ATOM 681 C C . THR A 1 87 ? 4.059 3.831 5.290 1.00 90.38 87 THR A C 1
ATOM 683 O O . THR A 1 87 ? 4.139 5.039 5.104 1.00 90.38 87 THR A O 1
ATOM 686 N N . GLU A 1 88 ? 4.307 3.278 6.482 1.00 90.44 88 GLU A N 1
ATOM 687 C CA . GLU A 1 88 ? 4.805 4.050 7.630 1.00 90.44 88 GLU A CA 1
ATOM 688 C C . GLU A 1 88 ? 6.242 4.519 7.409 1.00 90.44 88 GLU A C 1
ATOM 690 O O . GLU A 1 88 ? 6.625 5.598 7.857 1.00 90.44 88 GLU A O 1
ATOM 695 N N . LYS A 1 89 ? 7.048 3.691 6.737 1.00 89.94 89 LYS A N 1
ATOM 696 C CA . LYS A 1 89 ? 8.439 4.015 6.405 1.00 89.94 89 LYS A CA 1
ATOM 697 C C . LYS A 1 89 ? 8.590 4.683 5.045 1.00 89.94 89 LYS A C 1
ATOM 699 O O . LYS A 1 89 ? 9.699 5.094 4.717 1.00 89.94 89 LYS A O 1
ATOM 704 N N . GLU A 1 90 ? 7.514 4.742 4.263 1.00 87.12 90 GLU A N 1
ATOM 705 C CA . GLU A 1 90 ? 7.509 5.185 2.865 1.00 87.12 90 GLU A CA 1
ATOM 706 C C . GLU A 1 90 ? 8.547 4.430 2.013 1.00 87.12 90 GLU A C 1
ATOM 708 O O . GLU A 1 90 ? 9.249 5.003 1.180 1.00 87.12 90 GLU A O 1
ATOM 713 N N . GLN A 1 91 ? 8.669 3.119 2.246 1.00 86.12 91 GLN A N 1
ATOM 714 C CA . GLN A 1 91 ? 9.631 2.255 1.561 1.00 86.12 91 GLN A CA 1
ATOM 715 C C . GLN A 1 91 ? 8.918 1.152 0.789 1.00 86.12 91 GLN A C 1
ATOM 717 O O . GLN A 1 91 ? 7.994 0.527 1.305 1.00 86.12 91 GLN A O 1
ATOM 722 N N . GLY A 1 92 ? 9.387 0.893 -0.432 1.00 86.31 92 GLY A N 1
ATOM 723 C CA . GLY A 1 92 ? 8.881 -0.171 -1.289 1.00 86.31 92 GLY A CA 1
ATOM 724 C C . GLY A 1 92 ? 9.982 -1.128 -1.732 1.00 86.31 92 GLY A C 1
ATOM 725 O O . GLY A 1 92 ? 11.120 -0.708 -1.952 1.00 86.31 92 GLY A O 1
ATOM 726 N N . TRP A 1 93 ? 9.647 -2.408 -1.883 1.00 86.56 93 TRP A N 1
ATOM 727 C CA . TRP A 1 93 ? 10.551 -3.424 -2.424 1.00 86.56 93 TRP A CA 1
ATOM 728 C C . TRP A 1 93 ? 9.825 -4.274 -3.456 1.00 86.56 93 TRP A C 1
ATOM 730 O O . TRP A 1 93 ? 8.706 -4.744 -3.238 1.00 86.56 93 TRP A O 1
ATOM 740 N N . THR A 1 94 ? 10.483 -4.490 -4.586 1.00 85.94 94 THR A N 1
ATOM 741 C CA . THR A 1 94 ? 9.983 -5.372 -5.634 1.00 85.94 94 THR A CA 1
ATOM 742 C C . THR A 1 94 ? 10.076 -6.818 -5.165 1.00 85.94 94 THR A C 1
ATOM 744 O O . THR A 1 94 ? 11.162 -7.319 -4.872 1.00 85.94 94 THR A O 1
ATOM 747 N N . ILE A 1 95 ? 8.942 -7.505 -5.131 1.00 84.06 95 ILE A N 1
ATOM 748 C CA . ILE A 1 95 ? 8.883 -8.945 -4.930 1.00 84.06 95 ILE A CA 1
ATOM 749 C C . ILE A 1 95 ? 8.904 -9.575 -6.319 1.00 84.06 95 ILE A C 1
ATOM 751 O O . ILE A 1 95 ? 7.928 -9.516 -7.072 1.00 84.06 95 ILE A O 1
ATOM 755 N N . ASN A 1 96 ? 10.044 -10.165 -6.674 1.00 68.75 96 ASN A N 1
ATOM 756 C CA . ASN A 1 96 ? 10.108 -11.040 -7.834 1.00 68.75 96 ASN A CA 1
ATOM 757 C C . ASN A 1 96 ? 9.297 -12.291 -7.492 1.00 68.75 96 ASN A C 1
ATOM 759 O O . ASN A 1 96 ? 9.707 -13.064 -6.624 1.00 68.75 96 ASN A O 1
ATOM 763 N N . ASN A 1 97 ? 8.167 -12.495 -8.173 1.00 56.84 97 ASN A N 1
ATOM 764 C CA . ASN A 1 97 ? 7.589 -13.829 -8.254 1.00 56.84 97 ASN A CA 1
ATOM 765 C C . ASN A 1 97 ? 8.646 -14.693 -8.932 1.00 56.84 97 ASN A C 1
ATOM 767 O O . ASN A 1 97 ? 8.892 -14.579 -10.129 1.00 56.84 97 ASN A O 1
ATOM 771 N N . THR A 1 98 ? 9.363 -15.468 -8.128 1.00 45.41 98 THR A N 1
ATOM 772 C CA . THR A 1 98 ? 10.189 -16.545 -8.645 1.00 45.41 98 THR A CA 1
ATOM 773 C C . THR A 1 98 ? 9.180 -17.562 -9.142 1.00 45.41 98 THR A C 1
ATOM 775 O O . THR A 1 98 ? 8.535 -18.230 -8.335 1.00 45.41 98 THR A O 1
ATOM 778 N N . ASP A 1 99 ? 8.952 -17.568 -10.457 1.00 45.25 99 ASP A N 1
ATOM 779 C CA . ASP A 1 99 ? 8.164 -18.608 -11.105 1.00 45.25 99 ASP A CA 1
ATOM 780 C C . ASP A 1 99 ? 8.678 -19.960 -10.597 1.00 45.25 99 ASP A C 1
ATOM 782 O O . ASP A 1 99 ? 9.881 -20.240 -10.633 1.00 45.25 99 ASP A O 1
ATOM 786 N N . THR A 1 100 ? 7.763 -20.730 -10.014 1.00 38.53 100 THR A N 1
ATOM 787 C CA . THR A 1 100 ? 7.997 -22.118 -9.607 1.00 38.53 100 THR A CA 1
ATOM 788 C C . THR A 1 100 ? 7.768 -23.022 -10.803 1.00 38.53 100 THR A C 1
ATOM 790 O O . THR A 1 100 ? 6.816 -22.737 -11.566 1.00 38.53 100 THR A O 1
#

Foldseek 3Di:
DVVVVVVVVVVVVVVCVVVVVVVVVVPPDPPPFQWEDAPNDIDGQQDWDWDQDPVVRDTAIWGFHDHDPQKTWTAGPVPRWIWIARRVVNDIDIDPPPPD

pLDDT: mean 76.26, std 15.93, range [38.53, 94.06]

Sequence (100 aa):
MEKNKKIILGIIIAIIVVVGLISVISIISEDKTPHVSMGGKTYYVGDKLVYQDLDNKSMVEADVIAIEGKYLWSKIPENNKTVYWDTEKEQGWTINNTDT

Radius of gyration: 25.12 Å; chains: 1; bounding box: 59×44×66 Å